Protein AF-A0A3D1HIM9-F1 (afdb_monomer_lite)

Structure (mmCIF, N/CA/C/O backbone):
data_AF-A0A3D1HIM9-F1
#
_entry.id   AF-A0A3D1HIM9-F1
#
loop_
_atom_site.group_PDB
_atom_site.id
_atom_site.type_symbol
_atom_site.label_atom_id
_atom_site.label_alt_id
_atom_site.label_comp_id
_atom_site.label_asym_id
_atom_site.label_entity_id
_atom_site.label_seq_id
_atom_site.pdbx_PDB_ins_code
_atom_site.Cartn_x
_atom_site.Cartn_y
_atom_site.Cartn_z
_atom_site.occupancy
_atom_site.B_iso_or_equiv
_atom_site.auth_seq_id
_atom_site.auth_comp_id
_atom_site.auth_asym_id
_atom_site.auth_atom_id
_atom_site.pdbx_PDB_model_num
ATOM 1 N N . MET A 1 1 ? -26.051 -5.298 -17.944 1.00 53.16 1 MET A N 1
ATOM 2 C CA . MET A 1 1 ? -25.037 -4.309 -18.395 1.00 53.16 1 MET A CA 1
ATOM 3 C C . MET A 1 1 ? -24.713 -3.224 -17.351 1.00 53.16 1 MET A C 1
ATOM 5 O O . MET A 1 1 ? -23.537 -3.015 -17.079 1.00 53.16 1 MET A O 1
ATOM 9 N N . LYS A 1 2 ? -25.706 -2.595 -16.692 1.00 57.81 2 LYS A N 1
ATOM 10 C CA . LYS A 1 2 ? -25.501 -1.494 -15.715 1.00 57.81 2 LYS A CA 1
ATOM 11 C C . LYS A 1 2 ? -24.630 -1.836 -14.485 1.00 57.81 2 LYS A C 1
ATOM 13 O O . LYS A 1 2 ? -23.790 -1.030 -14.100 1.00 57.81 2 LYS A O 1
ATOM 18 N N . GLN A 1 3 ? -24.741 -3.041 -13.910 1.00 60.91 3 GLN A N 1
ATOM 19 C CA . GLN A 1 3 ? -23.940 -3.424 -12.729 1.00 60.91 3 GLN A CA 1
ATOM 20 C C . GLN A 1 3 ? -22.427 -3.527 -12.997 1.00 60.91 3 GLN A C 1
ATOM 22 O O . GLN A 1 3 ? -21.618 -3.198 -12.130 1.00 60.91 3 GLN A O 1
ATOM 27 N N . LYS A 1 4 ? -22.028 -3.959 -14.202 1.00 60.69 4 LYS A N 1
ATOM 28 C CA . LYS A 1 4 ? -20.610 -4.097 -14.584 1.00 60.69 4 LYS A CA 1
ATOM 29 C C . LYS A 1 4 ? -19.933 -2.724 -14.684 1.00 60.69 4 LYS A C 1
ATOM 31 O O . LYS A 1 4 ? -18.802 -2.561 -14.237 1.00 60.69 4 LYS A O 1
ATOM 36 N N . VAL A 1 5 ? -20.663 -1.731 -15.199 1.00 63.09 5 VAL A N 1
ATOM 37 C CA . VAL A 1 5 ? -20.216 -0.333 -15.301 1.00 63.09 5 VAL A CA 1
ATOM 38 C C . VAL A 1 5 ? -20.096 0.305 -13.914 1.00 63.09 5 VAL A C 1
ATOM 40 O O . VAL A 1 5 ? -19.074 0.917 -13.612 1.00 63.09 5 VAL A O 1
ATOM 43 N N . LEU A 1 6 ? -21.077 0.076 -13.033 1.00 66.94 6 LEU A N 1
ATOM 44 C CA . LEU A 1 6 ? -21.058 0.603 -11.665 1.00 66.94 6 LEU A CA 1
ATOM 45 C C . LEU A 1 6 ? -19.889 0.041 -10.838 1.00 66.94 6 LEU A C 1
ATOM 47 O O . LEU A 1 6 ? -19.232 0.779 -10.107 1.00 66.94 6 LEU A O 1
ATOM 51 N N . LYS A 1 7 ? -19.583 -1.257 -10.994 1.00 67.19 7 LYS A N 1
ATOM 52 C CA . LYS A 1 7 ? -18.388 -1.869 -10.390 1.00 67.19 7 LYS A CA 1
ATOM 53 C C . LYS A 1 7 ? -17.111 -1.192 -10.891 1.00 67.19 7 LYS A C 1
ATOM 55 O O . LYS A 1 7 ? -16.267 -0.839 -10.076 1.00 67.19 7 LYS A O 1
ATOM 60 N N . ARG A 1 8 ? -16.975 -0.966 -12.203 1.00 67.88 8 ARG A N 1
ATOM 61 C CA . ARG A 1 8 ? -15.780 -0.336 -12.797 1.00 67.88 8 ARG A CA 1
ATOM 62 C C . ARG A 1 8 ? -15.544 1.084 -12.268 1.00 67.88 8 ARG A C 1
ATOM 64 O O . ARG A 1 8 ? -14.417 1.411 -11.912 1.00 67.88 8 ARG A O 1
ATOM 71 N N . LEU A 1 9 ? -16.609 1.878 -12.137 1.00 74.00 9 LEU A N 1
ATOM 72 C CA . LEU A 1 9 ? -16.567 3.220 -11.540 1.00 74.00 9 LEU A CA 1
ATOM 73 C C . LEU A 1 9 ? -16.093 3.190 -10.081 1.00 74.00 9 LEU A C 1
ATOM 75 O O . LEU A 1 9 ? -15.190 3.938 -9.717 1.00 74.00 9 LEU A O 1
ATOM 79 N N . ARG A 1 10 ? -16.634 2.278 -9.262 1.00 77.56 10 ARG A N 1
ATOM 80 C CA . ARG A 1 10 ? -16.243 2.126 -7.849 1.00 77.56 10 ARG A CA 1
ATOM 81 C C . ARG A 1 10 ? -14.760 1.783 -7.691 1.00 77.56 10 ARG A C 1
ATOM 83 O O . ARG A 1 10 ? -14.095 2.364 -6.841 1.00 77.56 10 ARG A O 1
ATOM 90 N N . TYR A 1 11 ? -14.223 0.904 -8.538 1.00 73.38 11 TYR A N 1
ATOM 91 C CA . TYR A 1 11 ? -12.791 0.581 -8.511 1.00 73.38 11 TYR A CA 1
ATOM 92 C C . TYR A 1 11 ? -11.911 1.754 -8.941 1.00 73.38 11 TYR A C 1
ATOM 94 O O . TYR A 1 11 ? -10.865 1.971 -8.337 1.00 73.38 11 TYR A O 1
ATOM 102 N N . SER A 1 12 ? -12.336 2.532 -9.938 1.00 76.94 12 SER A N 1
ATOM 103 C CA . SER A 1 12 ? -11.577 3.708 -10.369 1.00 76.94 12 SER A CA 1
ATOM 104 C C . SER A 1 12 ? -11.493 4.766 -9.264 1.00 76.94 12 SER A C 1
ATOM 106 O O . SER A 1 12 ? -10.450 5.390 -9.096 1.00 76.94 12 SER A O 1
ATOM 108 N N . ILE A 1 13 ? -12.563 4.932 -8.480 1.00 81.75 13 ILE A N 1
ATOM 109 C CA . ILE A 1 13 ? -12.584 5.834 -7.319 1.00 81.75 13 ILE A CA 1
ATOM 110 C C . ILE A 1 13 ? -11.608 5.344 -6.245 1.00 81.75 13 ILE A C 1
ATOM 112 O O . ILE A 1 13 ? -10.800 6.131 -5.766 1.00 81.75 13 ILE A O 1
ATOM 116 N N . ILE A 1 14 ? -11.627 4.048 -5.909 1.00 80.38 14 ILE A N 1
ATOM 117 C CA . ILE A 1 14 ? -10.705 3.464 -4.916 1.00 80.38 14 ILE A CA 1
ATOM 118 C C . ILE A 1 14 ? -9.257 3.612 -5.356 1.00 80.38 14 ILE A C 1
ATOM 120 O O . ILE A 1 14 ? -8.401 3.892 -4.527 1.00 80.38 14 ILE A O 1
ATOM 124 N N . PHE A 1 15 ? -8.979 3.441 -6.646 1.00 80.12 15 PHE A N 1
ATOM 125 C CA . PHE A 1 15 ? -7.637 3.615 -7.179 1.00 80.12 15 PHE A CA 1
ATOM 126 C C . PHE A 1 15 ? -7.138 5.054 -6.993 1.00 80.12 15 PHE A C 1
ATOM 128 O O . PHE A 1 15 ? -6.048 5.257 -6.468 1.00 80.12 15 PHE A O 1
ATOM 135 N N . TRP A 1 16 ? -7.952 6.055 -7.343 1.00 80.62 16 TRP A N 1
ATOM 136 C CA . TRP A 1 16 ? -7.600 7.468 -7.156 1.00 80.62 16 TRP A CA 1
ATOM 137 C C . TRP A 1 16 ? -7.455 7.861 -5.688 1.00 80.62 16 TRP A C 1
ATOM 139 O O . TRP A 1 16 ? -6.522 8.568 -5.313 1.00 80.62 16 TRP A O 1
ATOM 149 N N . GLU A 1 17 ? -8.367 7.390 -4.847 1.00 83.31 17 GLU A N 1
ATOM 150 C CA . GLU A 1 17 ? -8.319 7.602 -3.406 1.00 83.31 17 GLU A CA 1
ATOM 151 C C . GLU A 1 17 ? -7.077 6.899 -2.808 1.00 83.31 17 GLU A C 1
ATOM 153 O O . GLU A 1 17 ? -6.373 7.478 -1.981 1.00 83.31 17 GLU A O 1
ATOM 158 N N . GLY A 1 18 ? -6.727 5.704 -3.290 1.00 80.94 18 GLY A N 1
ATOM 159 C CA . GLY A 1 18 ? -5.545 4.951 -2.859 1.00 80.94 18 GLY A CA 1
ATOM 160 C C . GLY A 1 18 ? -4.244 5.614 -3.298 1.00 80.94 18 GLY A C 1
ATOM 161 O O . GLY A 1 18 ? -3.275 5.643 -2.542 1.00 80.94 18 GLY A O 1
ATOM 162 N N . LEU A 1 19 ? -4.240 6.239 -4.476 1.00 81.88 19 LEU A N 1
ATOM 163 C CA . LEU A 1 19 ? -3.121 7.053 -4.936 1.00 81.88 19 LEU A CA 1
ATOM 164 C C . LEU A 1 19 ? -2.915 8.274 -4.029 1.00 81.88 19 LEU A C 1
ATOM 166 O O . LEU A 1 19 ? -1.782 8.578 -3.674 1.00 81.88 19 LEU A O 1
ATOM 170 N N . LYS A 1 20 ? -3.989 8.938 -3.575 1.00 84.31 20 LYS A N 1
ATOM 171 C CA . LYS A 1 20 ? -3.875 10.006 -2.562 1.00 84.31 20 LYS A CA 1
ATOM 172 C C . LYS A 1 20 ? -3.304 9.466 -1.252 1.00 84.31 20 LYS A C 1
ATOM 174 O O . LYS A 1 20 ? -2.461 10.122 -0.642 1.00 84.31 20 LYS A O 1
ATOM 179 N N . LEU A 1 21 ? -3.727 8.271 -0.832 1.00 84.12 21 LEU A N 1
ATOM 180 C CA . LEU A 1 21 ? -3.212 7.624 0.374 1.00 84.12 21 LEU A CA 1
ATOM 181 C C . LEU A 1 21 ? -1.696 7.395 0.301 1.00 84.12 21 LEU A C 1
ATOM 183 O O . LEU A 1 21 ? -1.003 7.602 1.295 1.00 84.12 21 LEU A O 1
ATOM 187 N N . PHE A 1 22 ? -1.176 7.040 -0.876 1.00 82.56 22 PHE A N 1
ATOM 188 C CA . PHE A 1 22 ? 0.258 6.858 -1.101 1.00 82.56 22 PHE A CA 1
ATOM 189 C C . PHE A 1 22 ? 1.079 8.109 -0.754 1.00 82.56 22 PHE A C 1
ATOM 191 O O . PHE A 1 22 ? 2.180 7.976 -0.235 1.00 82.56 22 PHE A O 1
ATOM 198 N N . PHE A 1 23 ? 0.535 9.315 -0.952 1.00 83.19 23 PHE A N 1
ATOM 199 C CA . PHE A 1 23 ? 1.175 10.571 -0.533 1.00 83.19 23 PHE A CA 1
ATOM 200 C C . PHE A 1 23 ? 0.889 10.938 0.932 1.00 83.19 23 PHE A C 1
ATOM 202 O O . PHE A 1 23 ? 1.740 11.512 1.610 1.00 83.19 23 PHE A O 1
ATOM 209 N N . ILE A 1 24 ? -0.291 10.579 1.448 1.00 83.44 24 ILE A N 1
ATOM 210 C CA . ILE A 1 24 ? -0.693 10.825 2.844 1.00 83.44 24 ILE A CA 1
ATOM 211 C C . ILE A 1 24 ? 0.150 10.000 3.827 1.00 83.44 24 ILE A C 1
ATOM 213 O O . ILE A 1 24 ? 0.471 10.497 4.901 1.00 83.44 24 ILE A O 1
ATOM 217 N N . LEU A 1 25 ? 0.525 8.762 3.488 1.00 85.88 25 LEU A N 1
ATOM 218 C CA . LEU A 1 25 ? 1.272 7.869 4.386 1.00 85.88 25 LEU A CA 1
ATOM 219 C C . LEU A 1 25 ? 2.692 8.378 4.720 1.00 85.88 25 LEU A C 1
ATOM 221 O O . LEU A 1 25 ? 3.017 8.420 5.907 1.00 85.88 25 LEU A O 1
ATOM 225 N N . PRO A 1 26 ? 3.524 8.824 3.756 1.00 86.56 26 PRO A N 1
ATOM 226 C CA . PRO A 1 26 ? 4.790 9.502 4.038 1.00 86.56 26 PRO A CA 1
ATOM 227 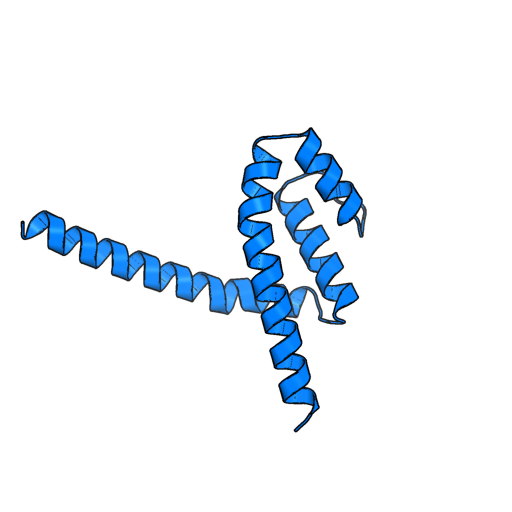C C . PRO A 1 26 ? 4.610 10.740 4.916 1.00 86.56 26 PRO A C 1
ATOM 229 O O . PRO A 1 26 ? 5.329 10.913 5.896 1.00 86.56 26 PRO A O 1
ATOM 232 N N . LEU A 1 27 ? 3.604 11.568 4.621 1.00 85.25 27 LEU A N 1
ATOM 233 C CA . LEU A 1 27 ? 3.286 12.752 5.424 1.00 85.25 27 LEU A CA 1
ATOM 234 C C . LEU A 1 27 ? 2.895 12.382 6.863 1.00 85.25 27 LEU A C 1
ATOM 236 O O . LEU A 1 27 ? 3.313 13.044 7.812 1.00 85.25 27 LEU A O 1
ATOM 240 N N . ALA A 1 28 ? 2.140 11.297 7.032 1.00 86.06 28 ALA A N 1
ATOM 241 C CA . ALA A 1 28 ? 1.751 10.771 8.334 1.00 86.06 28 ALA A CA 1
ATOM 242 C C . ALA A 1 28 ? 2.930 10.129 9.091 1.00 86.06 28 ALA A C 1
ATOM 244 O O . ALA A 1 28 ? 2.944 10.155 10.317 1.00 86.06 28 ALA A O 1
ATOM 245 N N . MET A 1 29 ? 3.937 9.595 8.389 1.00 85.12 29 MET A N 1
ATOM 246 C CA . MET A 1 29 ? 5.194 9.147 9.007 1.00 85.12 29 MET A CA 1
ATOM 247 C C . MET A 1 29 ? 6.047 10.317 9.502 1.00 85.12 29 MET A C 1
ATOM 249 O O . MET A 1 29 ? 6.671 10.213 10.554 1.00 85.12 29 MET A O 1
ATOM 253 N N . ILE A 1 30 ? 6.059 11.430 8.767 1.00 88.75 30 ILE A N 1
ATOM 254 C CA . ILE A 1 30 ? 6.874 12.609 9.092 1.00 88.75 30 ILE A CA 1
ATOM 255 C C . ILE A 1 30 ? 6.237 13.443 10.216 1.00 88.75 30 ILE A C 1
ATOM 257 O O . ILE A 1 30 ? 6.949 14.036 11.023 1.00 88.75 30 ILE A O 1
ATOM 261 N N . SER A 1 31 ? 4.903 13.498 10.298 1.00 91.94 31 SER A N 1
ATOM 262 C CA . SER A 1 31 ? 4.190 14.370 11.238 1.00 91.94 31 SER A CA 1
ATOM 263 C C . SER A 1 31 ? 3.121 13.637 12.051 1.00 91.94 31 SER A C 1
ATOM 265 O O . SER A 1 31 ? 2.100 13.201 11.515 1.00 91.94 31 SER A O 1
ATOM 267 N N . LYS A 1 32 ? 3.299 13.606 13.381 1.00 87.38 32 LYS A N 1
ATOM 268 C CA . LYS A 1 32 ? 2.320 13.040 14.330 1.00 87.38 32 LYS A CA 1
ATOM 269 C C . LYS A 1 32 ? 0.974 13.775 14.305 1.00 87.38 32 LYS A C 1
ATOM 271 O O . LYS A 1 32 ? -0.064 13.134 14.238 1.00 87.38 32 LYS A O 1
ATOM 276 N N . ASN A 1 33 ? 0.982 15.110 14.242 1.00 88.62 33 ASN A N 1
ATOM 277 C CA . ASN A 1 33 ? -0.254 15.907 14.178 1.00 88.62 33 ASN A CA 1
ATOM 278 C C . ASN A 1 33 ? -1.086 15.589 12.928 1.00 88.62 33 ASN A C 1
ATOM 280 O O . ASN A 1 33 ? -2.316 15.622 12.954 1.00 88.62 33 ASN A O 1
ATOM 284 N N . PHE A 1 34 ? -0.415 15.310 11.809 1.00 88.69 34 PHE A N 1
ATOM 285 C CA . PHE A 1 34 ? -1.090 14.920 10.579 1.00 88.69 34 PHE A CA 1
ATOM 286 C C . PHE A 1 34 ? -1.603 13.478 10.647 1.00 88.69 34 PHE A C 1
ATOM 288 O O . PHE A 1 34 ? -2.717 13.210 10.191 1.00 88.69 34 PHE A O 1
ATOM 295 N N . PHE A 1 35 ? -0.825 12.575 11.254 1.00 90.12 35 PHE A N 1
ATOM 296 C CA . PHE A 1 35 ? -1.255 11.209 11.538 1.00 90.12 35 PHE A CA 1
ATOM 297 C C . PHE A 1 35 ? -2.536 11.192 12.373 1.00 90.12 35 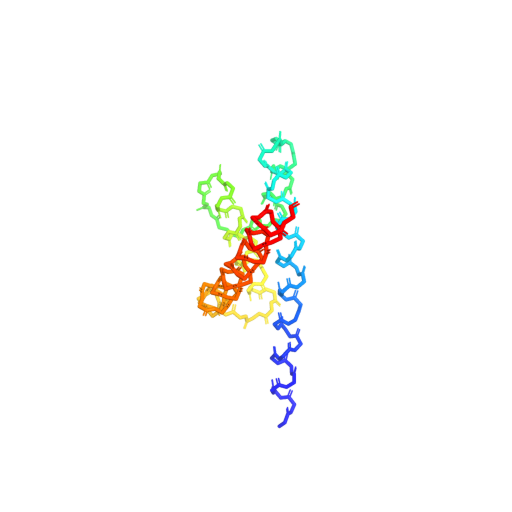PHE A C 1
ATOM 299 O O . PHE A 1 35 ? -3.492 10.555 11.949 1.00 90.12 35 PHE A O 1
ATOM 306 N N . ASP A 1 36 ? -2.596 11.933 13.481 1.00 90.06 36 ASP A N 1
ATOM 307 C CA . ASP A 1 36 ? -3.771 11.959 14.361 1.00 90.06 36 ASP A CA 1
ATOM 308 C C . ASP A 1 36 ? -5.010 12.512 13.639 1.00 90.06 36 ASP A C 1
ATOM 310 O O . ASP A 1 36 ? -6.074 11.897 13.669 1.00 90.06 36 ASP A O 1
ATOM 314 N N . LYS A 1 37 ? -4.862 13.595 12.858 1.00 91.06 37 LYS A N 1
ATOM 315 C CA . LYS A 1 37 ? -5.956 14.117 12.014 1.00 91.06 37 LYS A CA 1
ATOM 316 C C . LYS A 1 37 ? -6.472 13.089 11.007 1.00 91.06 37 LYS A C 1
ATOM 318 O O . LYS A 1 37 ? -7.675 13.012 10.758 1.00 91.06 37 LYS A O 1
ATOM 323 N N . CYS A 1 38 ? -5.574 12.330 10.380 1.00 88.81 38 CYS A N 1
ATOM 324 C CA . CYS A 1 38 ? -5.964 11.275 9.448 1.00 88.81 38 CYS A CA 1
ATOM 325 C C . CYS A 1 38 ? -6.582 10.081 10.182 1.00 88.81 38 CYS A C 1
ATOM 327 O O . CYS A 1 38 ? -7.541 9.494 9.686 1.00 88.81 38 CYS A O 1
ATOM 329 N N . TRP A 1 39 ? -6.048 9.735 11.350 1.00 90.75 39 TRP A N 1
ATOM 330 C CA . TRP A 1 39 ? -6.523 8.643 12.185 1.00 90.75 39 TRP A CA 1
ATOM 331 C C . TRP A 1 39 ? -7.968 8.868 12.608 1.00 90.75 39 TRP A C 1
ATOM 333 O O . TRP A 1 39 ? -8.800 8.003 12.352 1.00 90.75 39 TRP A O 1
ATOM 343 N N . ASP A 1 40 ? -8.287 10.050 13.134 1.00 91.62 40 ASP A N 1
ATOM 344 C CA . ASP A 1 40 ? -9.648 10.397 13.551 1.00 91.62 40 ASP A CA 1
ATOM 345 C C . ASP A 1 40 ? -10.616 10.439 12.364 1.00 91.62 40 ASP A C 1
ATOM 347 O O . ASP A 1 40 ? -11.753 9.979 12.459 1.00 91.62 40 ASP A O 1
ATOM 351 N N . LYS A 1 41 ? -10.159 10.923 11.203 1.00 90.56 41 LYS A N 1
ATOM 352 C CA . LYS A 1 41 ? -10.984 10.993 9.990 1.00 90.56 41 LYS A CA 1
ATOM 353 C C . LYS A 1 41 ? -11.382 9.616 9.453 1.00 90.56 41 LYS A C 1
ATOM 355 O O . LYS A 1 41 ? -12.490 9.457 8.943 1.00 90.56 41 LYS A O 1
ATOM 360 N N . TYR A 1 42 ? -10.470 8.648 9.499 1.00 88.81 42 TYR A N 1
ATOM 361 C CA . TYR A 1 42 ? -10.679 7.314 8.930 1.00 88.81 42 TYR A CA 1
ATOM 362 C C . TYR A 1 42 ? -10.973 6.251 9.987 1.00 88.81 42 TYR A C 1
ATOM 364 O O . TYR A 1 42 ? -10.988 5.070 9.651 1.00 88.81 42 TYR A O 1
ATOM 372 N N . TYR A 1 43 ? -11.214 6.642 11.239 1.00 90.94 43 TYR A N 1
ATOM 373 C CA . TYR A 1 43 ? -11.458 5.709 12.327 1.00 90.94 43 TYR A CA 1
ATOM 374 C C . TYR A 1 43 ? -12.725 4.874 12.078 1.00 90.94 43 TYR A C 1
ATOM 376 O O . TYR A 1 43 ? -13.823 5.402 11.917 1.00 90.94 43 TYR A O 1
ATOM 384 N N . VAL A 1 44 ? -12.568 3.552 12.052 1.00 89.69 44 VAL A N 1
ATOM 385 C CA . VAL A 1 44 ? -13.655 2.572 11.904 1.00 89.69 44 VAL A CA 1
ATOM 386 C C . VAL A 1 44 ? -13.675 1.598 13.076 1.00 89.69 44 VAL A C 1
ATOM 388 O O . VAL A 1 44 ? -14.748 1.227 13.543 1.00 89.69 44 VAL A O 1
ATOM 391 N N . ARG A 1 45 ? -12.507 1.145 13.547 1.00 89.50 45 ARG A N 1
ATOM 392 C CA . ARG A 1 45 ? -12.413 0.116 14.591 1.00 89.50 45 ARG A CA 1
ATOM 393 C C . ARG A 1 45 ? -11.178 0.324 15.475 1.00 89.50 45 ARG A C 1
ATOM 395 O O . ARG A 1 45 ? -10.187 0.872 14.987 1.00 89.50 45 ARG A O 1
ATOM 402 N N . PRO A 1 46 ? -11.185 -0.157 16.732 1.00 89.06 46 PRO A N 1
ATOM 403 C CA . PRO A 1 46 ? -10.033 -0.037 17.617 1.00 89.06 46 PRO A CA 1
ATOM 404 C C . PRO A 1 46 ? -8.883 -0.918 17.107 1.00 89.06 46 PRO A C 1
ATOM 406 O O . PRO A 1 46 ? -8.908 -2.142 17.206 1.00 89.06 46 PRO A O 1
ATOM 409 N N . LEU A 1 47 ? -7.881 -0.276 16.513 1.00 89.19 47 LEU A N 1
ATOM 410 C CA . LEU A 1 47 ? -6.644 -0.868 16.001 1.00 89.19 47 LEU A CA 1
ATOM 411 C C . LEU A 1 47 ? -5.443 -0.148 16.635 1.00 89.19 47 LEU A C 1
ATOM 413 O O . LEU A 1 47 ? -5.570 1.017 17.020 1.00 89.19 47 LEU A O 1
ATOM 417 N N . PRO A 1 48 ? -4.265 -0.791 16.718 1.00 89.94 48 PRO A N 1
ATOM 418 C CA . PRO A 1 48 ? -3.057 -0.125 17.191 1.00 89.94 48 PRO A CA 1
ATOM 419 C C . PRO A 1 48 ? -2.681 1.054 16.280 1.00 89.94 48 PRO A C 1
ATOM 421 O O . PRO A 1 48 ? -2.801 0.972 15.056 1.00 89.94 48 PRO A O 1
ATOM 424 N N . ARG A 1 49 ? -2.221 2.162 16.876 1.00 86.06 49 ARG A N 1
ATOM 425 C CA . ARG A 1 49 ? -1.893 3.419 16.179 1.00 86.06 49 ARG A CA 1
ATOM 426 C C . ARG A 1 49 ? -0.590 3.322 15.386 1.00 86.06 49 ARG A C 1
ATOM 428 O O . ARG A 1 49 ? 0.436 3.849 15.793 1.00 86.06 49 ARG A O 1
ATOM 435 N N . ASN A 1 50 ? -0.669 2.671 14.230 1.00 88.25 50 ASN A N 1
ATOM 436 C CA . ASN A 1 50 ? 0.433 2.501 13.287 1.00 88.25 50 ASN A CA 1
ATOM 437 C C . ASN A 1 50 ? 0.025 2.966 11.883 1.00 88.25 50 ASN A C 1
ATOM 439 O O . ASN A 1 50 ? -1.146 2.904 11.513 1.00 88.25 50 ASN A O 1
ATOM 443 N N . VAL A 1 51 ? 1.003 3.343 11.058 1.00 85.50 51 VAL A N 1
ATOM 444 C CA . VAL A 1 51 ? 0.811 3.776 9.657 1.00 85.50 51 VAL A CA 1
ATOM 445 C C . VAL A 1 51 ? 0.145 2.687 8.810 1.00 85.50 51 VAL A C 1
ATOM 447 O O . VAL A 1 51 ? -0.762 2.963 8.028 1.00 85.50 51 VAL A O 1
ATOM 450 N N . PHE A 1 52 ? 0.515 1.424 9.038 1.00 86.81 52 PHE A N 1
ATOM 451 C CA . PHE A 1 52 ? -0.165 0.281 8.428 1.00 86.81 52 PHE A CA 1
ATOM 452 C C . PHE A 1 52 ? -1.641 0.212 8.838 1.00 86.81 52 PHE A C 1
ATOM 454 O O . PHE A 1 52 ? -2.517 0.062 7.992 1.00 86.81 52 PHE A O 1
ATOM 461 N N . CYS A 1 53 ? -1.935 0.377 10.130 1.00 89.69 53 CYS A N 1
ATOM 462 C CA . CYS A 1 53 ? -3.312 0.356 10.612 1.00 89.69 53 CYS A CA 1
ATOM 463 C C . CYS A 1 53 ? -4.112 1.547 10.090 1.00 89.69 53 CYS A C 1
ATOM 465 O O . CYS A 1 53 ? -5.272 1.361 9.758 1.00 89.69 53 CYS A O 1
ATOM 467 N N . LEU A 1 54 ? -3.503 2.726 9.931 1.00 88.81 54 LEU A N 1
ATOM 468 C CA . LEU A 1 54 ? -4.133 3.878 9.283 1.00 88.81 54 LEU A CA 1
ATOM 469 C C . LEU A 1 54 ? -4.531 3.550 7.835 1.00 88.81 54 LEU A C 1
ATOM 471 O O . LEU A 1 54 ? -5.642 3.866 7.417 1.00 88.81 54 LEU A O 1
ATOM 475 N N . CYS A 1 55 ? -3.662 2.856 7.094 1.00 88.69 55 CYS A N 1
ATOM 476 C CA . CYS A 1 55 ? -3.973 2.361 5.752 1.00 88.69 55 CYS A CA 1
ATOM 477 C C . CYS A 1 55 ? -5.143 1.359 5.765 1.00 88.69 55 CYS A C 1
ATOM 479 O O . CYS A 1 55 ? -6.076 1.481 4.972 1.00 88.69 55 CYS A O 1
ATOM 481 N N . VAL A 1 56 ? -5.156 0.416 6.714 1.00 88.44 56 VAL A N 1
ATOM 482 C CA . VAL A 1 56 ? -6.265 -0.542 6.877 1.00 88.44 56 VAL A CA 1
ATOM 483 C C . VAL A 1 56 ? -7.570 0.162 7.261 1.00 88.44 56 VAL A C 1
ATOM 485 O O . VAL A 1 56 ? -8.614 -0.148 6.695 1.00 88.44 56 VAL A O 1
ATOM 488 N N . GLN A 1 57 ? -7.530 1.130 8.178 1.00 90.88 57 GLN A N 1
ATOM 489 C CA . GLN A 1 57 ? -8.686 1.934 8.586 1.00 90.88 57 GLN A CA 1
ATOM 490 C C . GLN A 1 57 ? -9.259 2.707 7.399 1.00 90.88 57 GLN A C 1
ATOM 492 O O . GLN A 1 57 ? -10.461 2.677 7.151 1.00 90.88 57 GLN A O 1
ATOM 497 N N . TRP A 1 58 ? -8.387 3.310 6.595 1.00 90.25 58 TRP A N 1
ATOM 498 C CA . TRP A 1 58 ? -8.773 3.985 5.367 1.00 90.25 58 TRP A CA 1
ATOM 499 C C . TRP A 1 58 ? -9.399 3.033 4.335 1.00 90.25 58 TRP A C 1
ATOM 501 O O . TRP A 1 58 ? -10.415 3.369 3.718 1.00 90.25 58 TRP A O 1
ATOM 511 N N . LEU A 1 59 ? -8.835 1.833 4.165 1.00 88.06 59 LEU A N 1
ATOM 512 C CA . LEU A 1 59 ? -9.375 0.799 3.277 1.00 88.06 59 LEU A CA 1
ATOM 513 C C . LEU A 1 59 ? -10.758 0.338 3.742 1.00 88.06 59 LEU A C 1
ATOM 515 O O . LEU A 1 59 ? -11.674 0.249 2.929 1.00 88.06 59 LEU A O 1
ATOM 519 N N . LEU A 1 60 ? -10.927 0.094 5.043 1.00 88.94 60 LEU A N 1
ATOM 520 C CA . LEU A 1 60 ? -12.207 -0.273 5.651 1.00 88.94 60 LEU A CA 1
ATOM 521 C C . LEU A 1 60 ? -13.240 0.845 5.501 1.00 88.94 60 LEU A C 1
ATOM 523 O O . LEU A 1 60 ? -14.380 0.585 5.123 1.00 88.94 60 LEU A O 1
ATOM 527 N N . HIS A 1 61 ? -12.837 2.093 5.735 1.00 90.25 61 HIS A N 1
ATOM 528 C CA . HIS A 1 61 ? -13.698 3.260 5.591 1.00 90.25 61 HIS A CA 1
ATOM 529 C C . HIS A 1 61 ? -14.223 3.392 4.153 1.00 90.25 61 HIS A C 1
ATOM 531 O O . HIS A 1 61 ? -15.425 3.546 3.933 1.00 90.25 61 HIS A O 1
ATOM 537 N N . ASN A 1 62 ? -13.346 3.271 3.153 1.00 85.44 62 ASN A N 1
ATOM 538 C CA . ASN A 1 62 ? -13.743 3.335 1.744 1.00 85.44 62 ASN A CA 1
ATOM 539 C C . ASN A 1 62 ? -14.501 2.082 1.280 1.00 85.44 62 ASN A C 1
ATOM 541 O O . ASN A 1 62 ? -15.441 2.199 0.492 1.00 85.44 62 ASN A O 1
ATOM 545 N N . GLY A 1 63 ? -14.149 0.904 1.800 1.00 85.31 63 GLY A N 1
ATOM 546 C CA . GLY A 1 63 ? -14.876 -0.347 1.584 1.00 85.31 63 GLY A CA 1
ATOM 547 C C . GLY A 1 63 ? -16.324 -0.247 2.057 1.00 85.31 63 GLY A C 1
ATOM 548 O O . GLY A 1 63 ? -17.233 -0.531 1.279 1.00 85.31 63 GLY A O 1
ATOM 549 N N . ASN A 1 64 ? -16.552 0.283 3.263 1.00 86.12 64 ASN A N 1
ATOM 550 C CA . ASN A 1 64 ? -17.891 0.532 3.803 1.00 86.12 64 ASN A CA 1
ATOM 551 C C . ASN A 1 64 ? -18.658 1.582 2.993 1.00 86.12 64 ASN A C 1
ATOM 553 O O . ASN A 1 64 ? -19.810 1.353 2.635 1.00 86.12 64 ASN A O 1
ATOM 557 N N . ARG A 1 65 ? -18.020 2.709 2.640 1.00 85.62 65 ARG A N 1
ATOM 558 C CA . ARG A 1 65 ? -18.666 3.767 1.839 1.00 85.62 65 ARG A CA 1
ATOM 559 C C . ARG A 1 65 ? -19.104 3.289 0.463 1.00 85.62 65 ARG A C 1
ATOM 561 O O . ARG A 1 65 ? -20.124 3.737 -0.052 1.00 85.62 65 ARG A O 1
ATOM 568 N N . LEU A 1 66 ? -18.310 2.421 -0.154 1.00 82.81 66 LEU A N 1
ATOM 569 C CA . LEU A 1 66 ? -18.593 1.925 -1.490 1.00 82.81 66 LEU A CA 1
ATOM 570 C C . LEU A 1 66 ? -19.388 0.626 -1.455 1.00 82.81 66 LEU A C 1
ATOM 572 O O . LEU A 1 66 ? -19.970 0.312 -2.478 1.00 82.81 66 LEU A O 1
ATOM 576 N N . GLY A 1 67 ? -19.431 -0.117 -0.347 1.00 83.25 67 GLY A N 1
ATOM 577 C CA . GLY A 1 67 ? -20.043 -1.445 -0.225 1.00 83.25 67 GLY A CA 1
ATOM 578 C C . GLY A 1 67 ? -19.212 -2.557 -0.879 1.00 83.25 67 GLY A C 1
ATOM 579 O O . GLY A 1 67 ? -19.775 -3.422 -1.553 1.00 83.25 67 GLY A O 1
ATOM 580 N N . ILE A 1 68 ? -17.878 -2.458 -0.831 1.00 82.62 68 ILE A N 1
ATOM 581 C CA . ILE A 1 68 ? -16.935 -3.480 -1.328 1.00 82.62 68 ILE A CA 1
ATOM 582 C C . ILE A 1 68 ? -16.254 -4.123 -0.121 1.00 82.62 68 ILE A C 1
ATOM 584 O O . ILE A 1 68 ? -15.889 -3.416 0.817 1.00 82.62 68 ILE A O 1
ATOM 588 N N . SER A 1 69 ? -16.055 -5.443 -0.158 1.00 84.69 69 SER A N 1
ATOM 589 C CA . SER A 1 69 ? -15.301 -6.132 0.890 1.00 84.69 69 SER A CA 1
ATOM 590 C C . SER A 1 69 ? -13.851 -5.640 0.935 1.00 84.69 69 SER A C 1
ATOM 592 O O . SER A 1 69 ? -13.223 -5.397 -0.099 1.00 84.69 69 SER A O 1
ATOM 594 N N . TYR A 1 70 ? -13.306 -5.528 2.144 1.00 81.00 70 TYR A N 1
ATOM 595 C CA . TYR A 1 70 ? -11.890 -5.240 2.358 1.00 81.00 70 TYR A CA 1
ATOM 596 C C . TYR A 1 70 ? -10.997 -6.250 1.624 1.00 81.00 70 TYR A C 1
ATOM 598 O O . TYR A 1 70 ? -10.039 -5.846 0.967 1.00 81.00 70 TYR A O 1
ATOM 606 N N . GLU A 1 71 ? -11.345 -7.539 1.671 1.00 82.06 71 GLU A N 1
ATOM 607 C CA . GLU A 1 71 ? -10.586 -8.600 0.998 1.00 82.06 71 GLU A CA 1
ATOM 608 C C . GLU A 1 71 ? -10.524 -8.384 -0.512 1.00 82.06 71 GLU A C 1
ATOM 610 O O . GLU A 1 71 ? -9.447 -8.461 -1.094 1.00 82.06 71 GLU A O 1
ATOM 615 N N . ASP A 1 72 ? -11.643 -8.019 -1.140 1.00 83.06 72 ASP A N 1
ATOM 616 C CA . ASP A 1 72 ? -11.706 -7.756 -2.582 1.00 83.06 72 ASP A CA 1
ATOM 617 C C . ASP A 1 72 ? -10.770 -6.619 -3.011 1.00 83.06 72 ASP A C 1
ATOM 619 O O . ASP A 1 72 ? -10.178 -6.657 -4.093 1.00 83.06 72 ASP A O 1
ATOM 623 N N . ILE A 1 73 ? -10.663 -5.571 -2.190 1.00 82.06 73 ILE A N 1
ATOM 624 C CA . ILE A 1 73 ? -9.772 -4.440 -2.462 1.00 82.06 73 ILE A CA 1
ATOM 625 C C . ILE A 1 73 ? -8.322 -4.871 -2.237 1.00 82.06 73 ILE A C 1
ATOM 627 O O . ILE A 1 73 ? -7.470 -4.637 -3.094 1.00 82.06 73 ILE A O 1
ATOM 631 N N . ASN A 1 74 ? -8.057 -5.536 -1.113 1.00 83.88 74 ASN A N 1
ATOM 632 C CA . ASN A 1 74 ? -6.721 -5.949 -0.713 1.00 83.88 74 ASN A CA 1
ATOM 633 C C . ASN A 1 74 ? -6.108 -6.937 -1.720 1.00 83.88 74 ASN A C 1
ATOM 635 O O . ASN A 1 74 ? -5.008 -6.706 -2.216 1.00 83.88 74 ASN A O 1
ATOM 639 N N . VAL A 1 75 ? -6.855 -7.974 -2.113 1.00 84.12 75 VAL A N 1
ATOM 640 C CA . VAL A 1 75 ? -6.429 -8.966 -3.113 1.00 84.12 75 VAL A CA 1
ATOM 641 C C . VAL A 1 75 ? -6.092 -8.293 -4.441 1.00 84.12 75 VAL A C 1
ATOM 643 O O . VAL A 1 75 ? -5.073 -8.606 -5.041 1.00 84.12 75 VAL A O 1
ATOM 646 N N . LYS A 1 76 ? -6.879 -7.320 -4.911 1.00 80.94 76 LYS A N 1
ATOM 647 C CA . LYS A 1 76 ? -6.577 -6.632 -6.179 1.00 80.94 76 LYS A CA 1
ATOM 648 C C . LYS A 1 76 ? -5.334 -5.754 -6.102 1.00 80.94 76 LYS A C 1
ATOM 650 O O . LYS A 1 76 ? -4.578 -5.693 -7.070 1.00 80.94 76 LYS A O 1
ATOM 655 N N . ILE A 1 77 ? -5.109 -5.083 -4.974 1.00 80.88 77 ILE A N 1
ATOM 656 C CA . ILE A 1 77 ? -3.893 -4.290 -4.769 1.00 80.88 77 ILE A CA 1
ATOM 657 C C . ILE A 1 77 ? -2.666 -5.215 -4.782 1.00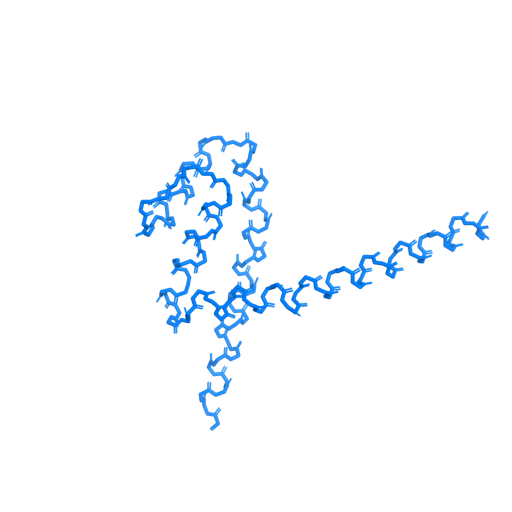 80.88 77 ILE A C 1
ATOM 659 O O . ILE A 1 77 ? -1.718 -4.956 -5.522 1.00 80.88 77 ILE A O 1
ATOM 663 N N . PHE A 1 78 ? -2.704 -6.318 -4.032 1.00 79.31 78 PHE A N 1
ATOM 664 C CA . PHE A 1 78 ? -1.578 -7.248 -3.925 1.00 79.31 78 PHE A CA 1
ATOM 665 C C . PHE A 1 78 ? -1.357 -8.104 -5.177 1.00 79.31 78 PHE A C 1
ATOM 667 O O . PHE A 1 78 ? -0.215 -8.328 -5.557 1.00 79.31 78 PHE A O 1
ATOM 674 N N . CYS A 1 79 ? -2.415 -8.567 -5.844 1.00 83.50 79 CYS A N 1
ATOM 675 C CA . CYS A 1 79 ? -2.300 -9.478 -6.986 1.00 83.50 79 CYS A CA 1
ATOM 676 C C . CYS A 1 79 ? -2.221 -8.775 -8.347 1.00 83.50 79 CYS A C 1
ATOM 678 O O . CYS A 1 79 ? -1.837 -9.418 -9.317 1.00 83.50 79 CYS A O 1
ATOM 680 N N . ILE A 1 80 ? -2.603 -7.497 -8.460 1.00 81.56 80 ILE A N 1
ATOM 681 C CA . ILE A 1 80 ? -2.584 -6.773 -9.746 1.00 81.56 80 ILE A CA 1
ATOM 682 C C . ILE A 1 80 ? -1.667 -5.558 -9.672 1.00 81.56 80 ILE A C 1
ATOM 684 O O . ILE A 1 80 ? -0.728 -5.458 -10.456 1.00 81.56 80 ILE A O 1
ATOM 688 N N . ILE A 1 81 ? -1.913 -4.634 -8.738 1.00 81.00 81 ILE A N 1
ATOM 689 C CA . ILE A 1 81 ? -1.175 -3.361 -8.701 1.00 81.00 81 ILE A CA 1
ATOM 690 C C . ILE A 1 81 ? 0.304 -3.602 -8.382 1.00 81.00 81 ILE A C 1
ATOM 692 O O . ILE A 1 81 ? 1.169 -3.084 -9.083 1.00 81.00 81 ILE A O 1
ATOM 696 N N . TRP A 1 82 ? 0.595 -4.423 -7.372 1.00 82.56 82 TRP A N 1
ATOM 697 C CA . TRP A 1 82 ? 1.967 -4.741 -6.972 1.00 82.56 82 TRP A CA 1
ATOM 698 C C . TRP A 1 82 ? 2.792 -5.409 -8.084 1.00 82.56 82 TRP A C 1
ATOM 700 O O . TRP A 1 82 ? 3.833 -4.856 -8.430 1.00 82.56 82 TRP A O 1
ATOM 710 N N . PRO A 1 83 ? 2.342 -6.515 -8.713 1.00 85.81 83 PRO A N 1
ATOM 711 C CA . PRO A 1 83 ? 3.074 -7.134 -9.817 1.00 85.81 83 PRO A CA 1
ATOM 712 C C . PRO A 1 83 ? 3.316 -6.181 -10.987 1.00 85.81 83 PRO A C 1
ATOM 714 O O . PRO A 1 83 ? 4.404 -6.183 -11.554 1.00 85.81 83 PRO A O 1
ATOM 717 N N . VAL A 1 84 ? 2.343 -5.324 -11.320 1.00 88.31 84 VAL A N 1
ATOM 718 C CA . VAL A 1 84 ? 2.510 -4.305 -12.369 1.00 88.31 84 VAL A CA 1
ATOM 719 C C . VAL A 1 84 ? 3.604 -3.305 -11.993 1.00 88.31 84 VAL A C 1
ATOM 721 O O . VAL A 1 84 ? 4.487 -3.048 -12.808 1.00 88.31 84 VAL A O 1
ATOM 724 N N . ILE A 1 85 ? 3.597 -2.779 -10.763 1.00 87.75 85 ILE A N 1
ATOM 725 C CA . ILE A 1 85 ? 4.648 -1.871 -10.274 1.00 87.75 85 ILE A CA 1
ATOM 726 C C . ILE A 1 85 ? 6.017 -2.561 -10.306 1.00 87.75 85 ILE A C 1
ATOM 728 O O . ILE A 1 85 ? 6.993 -1.960 -10.753 1.00 87.75 85 ILE A O 1
ATOM 732 N N . THR A 1 86 ? 6.102 -3.822 -9.876 1.00 88.62 86 THR A N 1
ATOM 733 C CA . THR A 1 86 ? 7.351 -4.591 -9.886 1.00 88.62 86 THR A CA 1
ATOM 734 C C . THR A 1 86 ? 7.879 -4.797 -11.304 1.00 88.62 86 THR A C 1
ATOM 736 O O . THR A 1 86 ? 9.053 -4.537 -11.547 1.00 88.62 86 THR A O 1
ATOM 739 N N . VAL A 1 87 ? 7.031 -5.198 -12.257 1.00 93.50 87 VAL A N 1
ATOM 740 C CA . VAL A 1 87 ? 7.430 -5.376 -13.663 1.00 93.50 87 VAL A CA 1
ATOM 7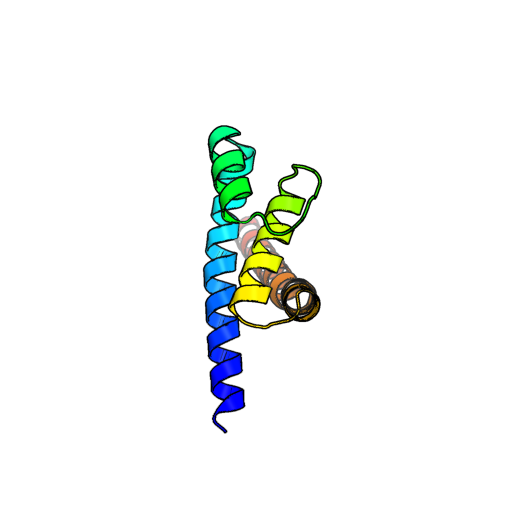41 C C . VAL A 1 87 ? 7.909 -4.057 -14.269 1.00 93.50 87 VAL A C 1
ATOM 743 O O . VAL A 1 87 ? 8.967 -4.025 -14.893 1.00 93.50 87 VAL A O 1
ATOM 746 N N . VAL A 1 88 ? 7.183 -2.957 -14.045 1.00 93.50 88 VAL A N 1
ATOM 747 C CA . VAL A 1 88 ? 7.599 -1.625 -14.515 1.00 93.50 88 VAL A CA 1
ATOM 748 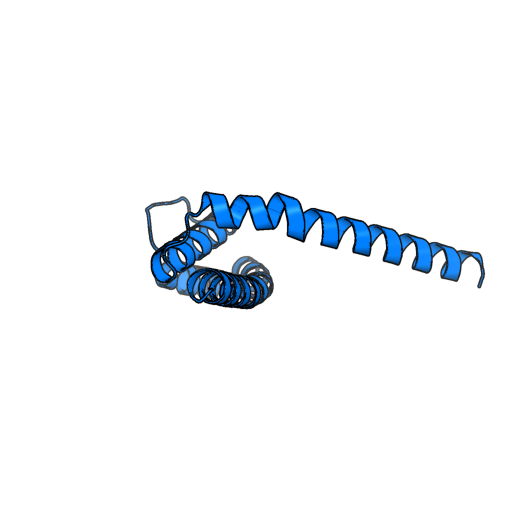C C . VAL A 1 88 ? 8.942 -1.226 -13.90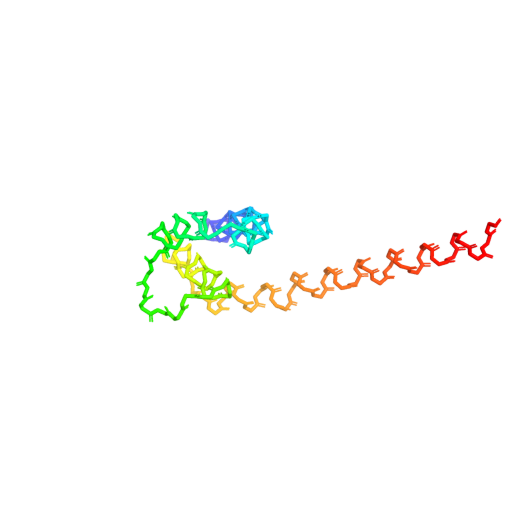2 1.00 93.50 88 VAL A C 1
ATOM 750 O O . VAL A 1 88 ? 9.824 -0.769 -14.623 1.00 93.50 88 VAL A O 1
ATOM 753 N N . SER A 1 89 ? 9.132 -1.449 -12.599 1.00 91.25 89 SER A N 1
ATOM 754 C CA . SER A 1 89 ? 10.398 -1.170 -11.914 1.00 91.25 89 SER A CA 1
ATOM 755 C C . SER A 1 89 ? 11.558 -1.972 -12.511 1.00 91.25 89 SER A C 1
ATOM 757 O O . SER A 1 89 ? 12.612 -1.404 -12.793 1.00 91.25 89 SER A O 1
ATOM 759 N N . ILE A 1 90 ? 11.361 -3.267 -12.778 1.00 94.81 90 ILE A N 1
ATOM 760 C CA . ILE A 1 90 ? 12.371 -4.124 -13.415 1.00 94.81 90 ILE A CA 1
ATOM 761 C C . ILE A 1 90 ? 12.740 -3.580 -14.799 1.00 94.81 90 ILE A C 1
ATOM 763 O O . ILE A 1 90 ? 13.920 -3.402 -15.084 1.00 94.81 90 ILE A O 1
ATOM 767 N N . ILE A 1 91 ? 11.748 -3.262 -15.637 1.00 95.31 91 ILE A N 1
ATOM 768 C CA . ILE A 1 91 ? 11.983 -2.735 -16.989 1.00 95.31 91 ILE A CA 1
ATOM 769 C C . ILE A 1 91 ? 12.762 -1.419 -16.933 1.00 95.31 91 ILE A C 1
ATOM 771 O O . ILE A 1 91 ? 13.753 -1.270 -17.642 1.00 95.31 91 ILE A O 1
ATOM 775 N N . VAL A 1 92 ? 12.358 -0.481 -16.071 1.00 95.25 92 VAL A N 1
ATOM 776 C CA . VAL A 1 92 ? 13.035 0.817 -15.923 1.00 95.25 92 VAL A CA 1
ATOM 777 C C . VAL A 1 92 ? 14.487 0.637 -15.484 1.00 95.25 92 VAL A C 1
ATOM 779 O O . VAL A 1 92 ? 15.371 1.270 -16.053 1.00 95.25 92 VAL A O 1
ATOM 782 N N . ASN A 1 93 ? 14.751 -0.248 -14.520 1.00 93.00 93 ASN A N 1
ATOM 783 C CA . ASN A 1 93 ? 16.114 -0.521 -14.062 1.00 93.00 93 ASN A CA 1
ATOM 784 C C . ASN A 1 93 ? 16.967 -1.191 -15.150 1.00 93.00 93 ASN A C 1
ATOM 786 O O . ASN A 1 93 ? 18.127 -0.825 -15.307 1.00 93.00 93 ASN A O 1
ATOM 790 N N . ILE A 1 94 ? 16.404 -2.122 -15.931 1.00 95.50 94 ILE A N 1
ATOM 791 C CA . ILE A 1 94 ? 17.107 -2.743 -17.067 1.00 95.50 94 ILE A CA 1
ATOM 792 C C . ILE A 1 94 ? 17.450 -1.692 -18.128 1.00 95.50 94 ILE A C 1
ATOM 794 O O . ILE A 1 94 ? 18.588 -1.640 -18.585 1.00 95.50 94 ILE A O 1
ATOM 798 N N . VAL A 1 95 ? 16.495 -0.833 -18.499 1.00 95.19 95 VAL A N 1
ATOM 799 C CA . VAL A 1 95 ? 16.721 0.250 -19.471 1.00 95.19 95 VAL A CA 1
ATOM 800 C C . VAL A 1 95 ? 17.791 1.215 -18.964 1.00 95.19 95 VAL A C 1
ATOM 802 O O . VAL A 1 95 ? 18.706 1.549 -19.710 1.00 95.19 95 VAL A O 1
ATOM 805 N N . LEU A 1 96 ? 17.718 1.622 -17.695 1.00 93.88 96 LEU A N 1
ATOM 806 C CA . LEU A 1 96 ? 18.712 2.496 -17.077 1.00 93.88 96 LEU A CA 1
ATOM 807 C C . LEU A 1 96 ? 20.109 1.861 -17.095 1.00 93.88 96 LEU A C 1
ATOM 809 O O . LEU A 1 96 ? 21.080 2.532 -17.429 1.00 93.88 96 LEU A O 1
ATOM 813 N N . LEU A 1 97 ? 20.206 0.568 -16.780 1.00 94.44 97 LEU A N 1
ATOM 814 C CA . LEU A 1 97 ? 21.467 -0.167 -16.801 1.00 94.44 97 LEU A CA 1
ATOM 815 C C . LEU A 1 97 ? 22.052 -0.225 -18.217 1.00 94.44 97 LEU A C 1
ATOM 817 O O . LEU A 1 97 ? 23.228 0.071 -18.392 1.00 94.44 97 LEU A O 1
ATOM 821 N N . ILE A 1 98 ? 21.240 -0.529 -19.233 1.00 94.19 98 ILE A N 1
ATOM 822 C CA . ILE A 1 98 ? 21.680 -0.519 -20.638 1.00 94.19 98 ILE A CA 1
ATOM 823 C C . ILE A 1 98 ? 22.182 0.873 -21.037 1.00 94.19 98 ILE A C 1
ATOM 825 O O . ILE A 1 98 ? 23.238 0.978 -21.649 1.00 94.19 98 ILE A O 1
ATOM 829 N N . VAL A 1 99 ? 21.464 1.939 -20.671 1.00 93.56 99 VAL A N 1
ATOM 830 C CA . VAL A 1 99 ? 21.868 3.319 -20.983 1.00 93.56 99 VAL A CA 1
ATOM 831 C C . VAL A 1 99 ? 23.195 3.683 -20.315 1.00 93.56 99 VAL A C 1
ATOM 833 O O . VAL A 1 99 ? 24.042 4.280 -20.965 1.00 93.56 99 VAL A O 1
ATOM 836 N N . ILE A 1 100 ? 23.404 3.307 -19.050 1.00 92.12 100 ILE A N 1
ATOM 837 C CA . ILE A 1 100 ? 24.645 3.609 -18.316 1.00 92.12 100 ILE A CA 1
ATOM 838 C C . ILE A 1 100 ? 25.839 2.815 -18.859 1.00 92.12 100 ILE A C 1
ATOM 840 O O . ILE A 1 100 ? 26.928 3.360 -18.946 1.00 92.12 100 ILE A O 1
ATOM 844 N N . PHE A 1 101 ? 25.661 1.536 -19.201 1.00 83.38 101 PHE A N 1
ATOM 845 C CA . PHE A 1 101 ? 26.759 0.696 -19.700 1.00 83.38 101 PHE A CA 1
ATOM 846 C C . PHE A 1 101 ? 27.074 0.911 -21.187 1.00 83.38 101 PHE A C 1
ATOM 848 O O . PHE A 1 101 ? 28.150 0.523 -21.635 1.00 83.38 101 PHE A O 1
ATOM 855 N N . CYS A 1 102 ? 26.138 1.467 -21.959 1.00 69.38 102 CYS A N 1
ATOM 856 C CA . CYS A 1 102 ? 26.301 1.718 -23.392 1.00 69.38 102 CYS A CA 1
ATOM 857 C C . CYS A 1 102 ? 26.638 3.188 -23.722 1.00 69.38 102 CYS A C 1
ATOM 859 O O . CYS A 1 102 ? 26.881 3.492 -24.891 1.00 69.38 102 CYS A O 1
ATOM 861 N N . SER A 1 103 ? 26.632 4.078 -22.722 1.00 65.00 103 SER A N 1
ATOM 862 C CA . SER A 1 103 ? 27.087 5.474 -22.811 1.00 65.00 103 SER A CA 1
ATOM 863 C C . SER A 1 103 ? 28.498 5.637 -22.262 1.00 65.00 103 SER A C 1
ATOM 865 O O . SER A 1 103 ? 29.115 6.650 -22.660 1.00 65.00 103 SER A O 1
#

Foldseek 3Di:
DVVVVLVVVLVVVVVVVVVVLVVQLVVVVVDVVSLVVLCVVLPDDDDPSDSVVSVLSNLVSSCVVSVHDSCVNVCCCVVPVVVVVVVVVVVVVVVVVCVVVVD

pLDDT: mean 84.43, std 8.5, range [53.16, 95.5]

Secondary structure (DSSP, 8-state):
-HHHHHHHHHHHHHHHHHHHHHHHHHHHHH-HHHHHHHHHHH--S---S-HHHHHHHHHHHHHHHHT--HHHHHHHIIIIIHHHHHHHHHHHHHHHHHHHHH-

Radius of gyration: 17.44 Å; chains: 1; bounding box: 53×25×41 Å

Sequence (103 aa):
MKQKVLKRLRYSIIFWEGLKLFFILPLAMISKNFFDKCWDKYYVRPLPRNVFCLCVQWLLHNGNRLGISYEDINVKIFCIIWPVITVVSIIVNIVLLIVIFCS